Protein AF-A0A0R2PMA1-F1 (afdb_monomer)

Secondary structure (DSSP, 8-state):
----------------S-PPEEEEEE---SS---HHHHHHHHHHHHHHTT--SS-EEEEEE--HHHHHHHHHHHH---S--S-----SS-S----PPPTTS----

Solvent-accessible surface area (backbone atoms only — not comparable to full-atom values): 7067 Å² total; per-residue (Å²): 139,82,88,81,78,84,76,81,78,77,74,83,78,70,46,66,97,40,70,66,47,75,49,74,48,74,77,44,83,90,65,94,75,67,56,67,61,52,49,50,51,53,50,52,49,39,52,74,71,56,60,43,5,73,43,78,46,78,50,71,45,65,44,63,66,60,36,17,51,51,30,31,74,76,72,70,38,88,48,60,66,97,77,87,86,82,78,86,83,60,93,68,73,73,76,70,83,66,99,71,90,80,74,91,129

pLDDT: mean 78.6, std 21.91, range [38.75, 97.75]

Foldseek 3Di:
DDDDDDDDDDDDQDADADQEAEAEEEPDDPDDDDRVVVRVVVSVVCVVVVRHHHHYYYDYHDDFVVQLVVCCVPVVHNGHDPDDDDDDPPPDPPPPPDPDPDDDD

Sequence (105 aa):
MADSHPGNSKQRRVGGDGDPEIFMANEQSDVEIDLARWQQLALDVLNAEGVRGAAEMTVMFVDASTMTEMNTQYMGNAYATDVLSFPLDAVEAVRSPGPGALSCS

Nearest PDB structures (foldseek):
  7y7o-assembly1_A  TM=8.525E-01  e=3.080E-03  Staphylococcus aureus subsp. aureus Mu50
  7jlr-assembly1_A-2  TM=3.642E-01  e=9.383E+00  Bacillus subtilis

Mean predicted aligned error: 12.77 Å

Radius of gyration: 19.2 Å; Cα contacts (8 Å, |Δi|>4): 101; chains: 1; bounding box: 36×58×52 Å

Structure (mmCIF, N/CA/C/O backbone):
data_AF-A0A0R2PMA1-F1
#
_entry.id   AF-A0A0R2PMA1-F1
#
loop_
_atom_site.group_PDB
_atom_site.id
_atom_site.type_symbol
_atom_site.label_atom_id
_atom_site.label_alt_id
_atom_site.label_comp_id
_atom_site.label_asym_id
_atom_site.label_entity_id
_atom_site.label_seq_id
_atom_site.pdbx_PDB_ins_code
_atom_site.Cartn_x
_atom_site.Cartn_y
_atom_site.Cartn_z
_atom_site.occupancy
_atom_site.B_iso_or_equiv
_atom_site.auth_seq_id
_atom_site.auth_comp_id
_atom_site.auth_asym_id
_atom_site.auth_atom_id
_atom_site.pdbx_PDB_model_num
ATOM 1 N N . MET A 1 1 ? -16.340 18.449 -40.518 1.00 38.75 1 MET A N 1
ATOM 2 C CA . MET A 1 1 ? -16.261 18.994 -39.148 1.00 38.75 1 MET A CA 1
ATOM 3 C C . MET A 1 1 ? -15.453 17.981 -38.364 1.00 38.75 1 MET A C 1
ATOM 5 O O . MET A 1 1 ? -15.899 16.849 -38.259 1.00 38.75 1 MET A O 1
ATOM 9 N N . ALA A 1 2 ? -14.208 18.311 -38.029 1.00 39.59 2 ALA A N 1
ATOM 10 C CA . ALA A 1 2 ? -13.267 17.403 -37.382 1.00 39.59 2 ALA A CA 1
ATOM 11 C C . ALA A 1 2 ? -13.032 17.913 -35.959 1.00 39.59 2 ALA A C 1
ATOM 13 O O . ALA A 1 2 ? -12.517 19.016 -35.789 1.00 39.59 2 ALA A O 1
ATOM 14 N N . ASP A 1 3 ? -13.455 17.130 -34.971 1.00 39.44 3 ASP A N 1
ATOM 15 C CA . ASP A 1 3 ? -13.122 17.344 -33.567 1.00 39.44 3 ASP A CA 1
ATOM 16 C C . ASP A 1 3 ? -11.703 16.831 -33.315 1.00 39.44 3 ASP A C 1
ATOM 18 O O . ASP A 1 3 ? -11.446 15.627 -33.284 1.00 39.44 3 ASP A O 1
ATOM 22 N N . SER A 1 4 ? -10.767 17.762 -33.159 1.00 39.25 4 SER A N 1
ATOM 23 C CA . SER A 1 4 ? -9.408 17.482 -32.709 1.00 39.25 4 SER A CA 1
ATOM 24 C C . SER A 1 4 ? -9.388 17.496 -31.181 1.00 39.25 4 SER A C 1
ATOM 26 O O . SER A 1 4 ? -9.363 18.565 -30.579 1.00 39.25 4 SER A O 1
ATOM 28 N N . HIS A 1 5 ? -9.379 16.322 -30.546 1.00 46.47 5 HIS A N 1
ATOM 29 C CA . HIS A 1 5 ? -9.033 16.200 -29.126 1.00 46.47 5 HIS A CA 1
ATOM 30 C C . HIS A 1 5 ? -7.500 16.193 -28.985 1.00 46.47 5 HIS A C 1
ATOM 32 O O . HIS A 1 5 ? -6.860 15.261 -29.483 1.00 46.47 5 HIS A O 1
ATOM 38 N N . PRO A 1 6 ? -6.873 17.198 -28.344 1.00 48.50 6 PRO A N 1
ATOM 39 C CA . PRO A 1 6 ? -5.432 17.195 -28.150 1.00 48.50 6 PRO A CA 1
ATOM 40 C C . PRO A 1 6 ? -5.057 16.157 -27.087 1.00 48.50 6 PRO A C 1
ATOM 42 O O . PRO A 1 6 ? -5.571 16.153 -25.969 1.00 48.50 6 PRO A O 1
ATOM 45 N N . GLY A 1 7 ? -4.177 15.240 -27.491 1.00 40.56 7 GLY A N 1
ATOM 46 C CA . GLY A 1 7 ? -3.723 14.101 -26.707 1.00 40.56 7 GLY A CA 1
ATOM 47 C C . GLY A 1 7 ? -2.998 14.500 -25.424 1.00 40.56 7 GLY A C 1
ATOM 48 O O . GLY A 1 7 ? -2.113 15.353 -25.420 1.00 40.56 7 GLY A O 1
ATOM 49 N N . ASN A 1 8 ? -3.386 13.808 -24.356 1.00 47.72 8 ASN A N 1
ATOM 50 C CA . ASN A 1 8 ? -2.799 13.810 -23.025 1.00 47.72 8 ASN A CA 1
ATOM 51 C C . ASN A 1 8 ? -1.262 13.707 -23.088 1.00 47.72 8 ASN A C 1
ATOM 53 O O . ASN A 1 8 ? -0.703 12.722 -23.583 1.00 47.72 8 ASN A O 1
ATOM 57 N N . SER A 1 9 ? -0.587 14.749 -22.606 1.00 45.00 9 SER A N 1
ATOM 58 C CA . SER A 1 9 ? 0.863 14.838 -22.494 1.00 45.00 9 SER A CA 1
ATOM 59 C C . SER A 1 9 ? 1.375 13.730 -21.578 1.00 45.00 9 SER A C 1
ATOM 61 O O . SER A 1 9 ? 1.244 13.813 -20.358 1.00 45.00 9 SER A O 1
ATOM 63 N N . LYS A 1 10 ? 1.962 12.689 -22.178 1.00 43.88 10 LYS A N 1
ATOM 64 C CA . LYS A 1 10 ? 2.675 11.612 -21.485 1.00 43.88 10 LYS A CA 1
ATOM 65 C C . LYS A 1 10 ? 3.732 12.229 -20.570 1.00 43.88 10 LYS A C 1
ATOM 67 O O . LYS A 1 10 ? 4.791 12.645 -21.038 1.00 43.88 10 LYS A O 1
ATOM 72 N N . GLN A 1 11 ? 3.419 12.317 -19.280 1.00 54.66 11 GLN A N 1
ATOM 73 C CA . GLN A 1 11 ? 4.373 12.706 -18.251 1.00 54.66 11 GLN A CA 1
ATOM 74 C C . GLN A 1 11 ? 5.600 11.799 -18.367 1.00 54.66 11 GLN A C 1
ATOM 76 O O . GLN A 1 11 ? 5.494 10.583 -18.536 1.00 54.66 11 GLN A O 1
ATOM 81 N N . ARG A 1 12 ? 6.766 12.434 -18.397 1.00 47.69 12 ARG A N 1
ATOM 82 C CA . ARG A 1 12 ? 8.057 11.854 -18.753 1.00 47.69 12 ARG A CA 1
ATOM 83 C C . ARG A 1 12 ? 8.459 10.785 -17.727 1.00 47.69 12 ARG A C 1
ATOM 85 O O . ARG A 1 12 ? 9.049 11.109 -16.706 1.00 47.69 12 ARG A O 1
ATOM 92 N N . ARG A 1 13 ? 8.119 9.524 -18.017 1.00 54.09 13 ARG A N 1
ATOM 93 C CA . ARG A 1 13 ? 8.491 8.317 -17.258 1.00 54.09 13 ARG A CA 1
ATOM 94 C C . ARG A 1 13 ? 9.998 8.054 -17.397 1.00 54.09 13 ARG A C 1
ATOM 96 O O . ARG A 1 13 ? 10.384 7.310 -18.291 1.00 54.09 13 A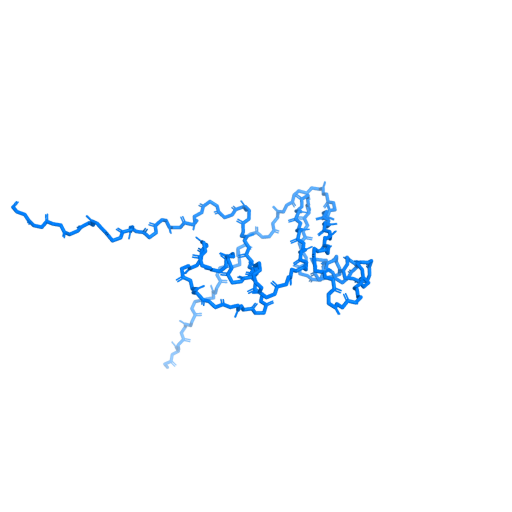RG A O 1
ATOM 103 N N . VAL A 1 14 ? 10.860 8.698 -16.607 1.00 51.91 14 VAL A N 1
ATOM 104 C CA . VAL A 1 14 ? 12.301 8.368 -16.592 1.00 51.91 14 VAL A CA 1
ATOM 105 C C . VAL A 1 14 ? 12.888 8.593 -15.195 1.00 51.91 14 VAL A C 1
ATOM 107 O O . VAL A 1 14 ? 13.295 9.706 -14.871 1.00 51.91 14 VAL A O 1
ATOM 110 N N . GLY A 1 15 ? 12.945 7.543 -14.375 1.00 53.88 15 GLY A N 1
ATOM 111 C CA . GLY A 1 15 ? 14.017 7.395 -13.390 1.00 53.88 15 GLY A CA 1
ATOM 112 C C . GLY A 1 15 ? 15.251 6.800 -14.090 1.00 53.88 15 GLY A C 1
ATOM 113 O O . GLY A 1 15 ? 15.121 6.227 -15.169 1.00 53.88 15 GLY A O 1
ATOM 114 N N . GLY A 1 16 ? 16.445 6.998 -13.521 1.00 60.38 16 GLY A N 1
ATOM 115 C CA . GLY A 1 16 ? 17.746 6.635 -14.117 1.00 60.38 16 GLY A CA 1
ATOM 116 C C . GLY A 1 16 ? 18.024 5.129 -14.295 1.00 60.38 16 GLY A C 1
ATOM 117 O O . GLY A 1 16 ? 17.119 4.335 -14.518 1.00 60.38 16 GLY A O 1
AT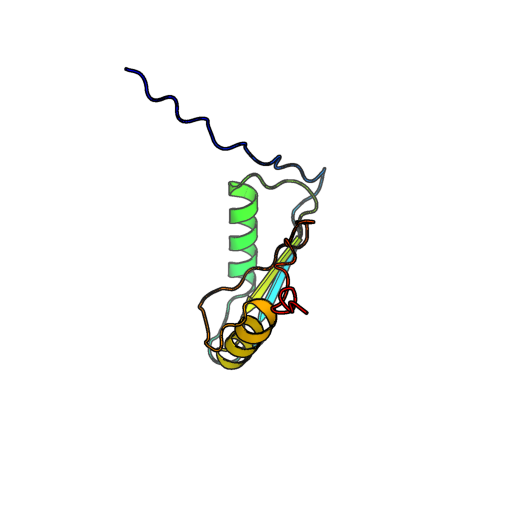OM 118 N N . ASP A 1 17 ? 19.292 4.722 -14.204 1.00 60.09 17 ASP A N 1
ATOM 119 C CA . ASP A 1 17 ? 19.698 3.310 -14.279 1.00 60.09 17 ASP A CA 1
ATOM 120 C C . ASP A 1 17 ? 19.586 2.664 -12.885 1.00 60.09 17 ASP A C 1
ATOM 122 O O . ASP A 1 17 ? 20.523 2.709 -12.091 1.00 60.09 17 ASP A O 1
ATOM 126 N N . GLY A 1 18 ? 18.419 2.119 -12.550 1.00 71.50 18 GLY A N 1
ATOM 127 C CA . GLY A 1 18 ? 18.180 1.428 -11.281 1.00 71.50 18 GLY A CA 1
ATOM 128 C C . GLY A 1 18 ? 16.905 0.591 -11.323 1.00 71.50 18 GLY A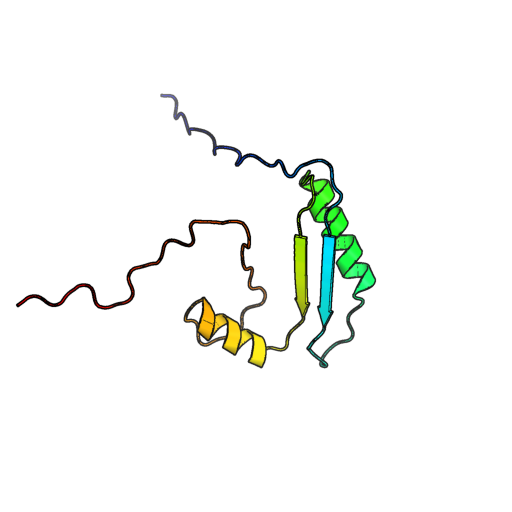 C 1
ATOM 129 O O . GLY A 1 18 ? 16.005 0.886 -12.115 1.00 71.50 18 GLY A O 1
ATOM 130 N N . ASP A 1 19 ? 16.854 -0.445 -10.489 1.00 81.62 19 ASP A N 1
ATOM 131 C CA . ASP A 1 19 ? 15.646 -1.240 -10.271 1.00 81.62 19 ASP A CA 1
ATOM 132 C C . ASP A 1 19 ? 14.746 -0.542 -9.237 1.00 81.62 19 ASP A C 1
ATOM 134 O O . ASP A 1 19 ? 15.260 0.118 -8.329 1.00 81.62 19 ASP A O 1
ATOM 138 N N . PRO A 1 20 ? 13.414 -0.657 -9.356 1.00 88.44 20 PRO A N 1
ATOM 139 C CA . PRO A 1 20 ? 12.505 -0.104 -8.367 1.00 88.44 20 PRO A CA 1
ATOM 140 C C . PRO A 1 20 ? 12.609 -0.852 -7.031 1.00 88.44 20 PRO A C 1
ATOM 142 O O . PRO A 1 20 ? 12.654 -2.084 -6.991 1.00 88.44 20 PRO A O 1
ATOM 145 N N . GLU A 1 21 ? 12.578 -0.107 -5.930 1.00 91.06 21 GLU A N 1
ATOM 146 C CA . GLU A 1 21 ? 12.565 -0.646 -4.572 1.00 91.06 21 GLU A CA 1
ATOM 147 C C . GLU A 1 21 ? 11.144 -0.650 -4.006 1.00 91.06 21 GLU A C 1
ATOM 149 O O . GLU A 1 21 ? 10.398 0.328 -4.115 1.00 91.06 21 GLU A O 1
ATOM 154 N N . ILE A 1 22 ? 10.749 -1.777 -3.406 1.00 93.88 22 ILE A N 1
ATOM 155 C CA . ILE A 1 22 ? 9.387 -1.980 -2.906 1.00 93.88 22 ILE A CA 1
ATOM 156 C C . ILE A 1 22 ? 9.418 -2.396 -1.446 1.00 93.88 22 ILE A C 1
ATOM 158 O O . ILE A 1 22 ? 9.926 -3.468 -1.103 1.00 93.88 22 ILE A O 1
ATOM 162 N N . PHE A 1 23 ? 8.774 -1.588 -0.611 1.00 95.88 23 PHE A N 1
ATOM 163 C CA . PHE A 1 23 ? 8.598 -1.841 0.811 1.00 95.88 23 PHE A CA 1
ATOM 164 C C . PHE A 1 23 ? 7.163 -2.269 1.099 1.00 95.88 23 PHE A C 1
ATOM 166 O O . PHE A 1 23 ? 6.200 -1.679 0.609 1.00 95.88 23 PHE A O 1
ATOM 173 N N . MET A 1 24 ? 7.031 -3.314 1.907 1.00 97.00 24 MET A N 1
ATOM 174 C CA 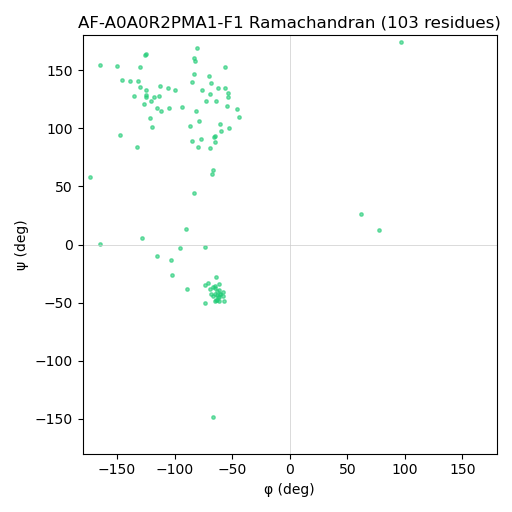. MET A 1 24 ? 5.754 -3.894 2.301 1.00 97.00 24 MET A CA 1
ATOM 175 C C . MET A 1 24 ? 5.677 -3.916 3.823 1.00 97.00 24 MET A C 1
ATOM 177 O O . MET A 1 24 ? 6.589 -4.425 4.476 1.00 97.00 24 MET A O 1
ATOM 181 N N . ALA A 1 25 ? 4.592 -3.392 4.382 1.00 97.06 25 ALA A N 1
ATOM 182 C CA . ALA A 1 25 ? 4.327 -3.415 5.815 1.00 97.06 25 ALA A CA 1
ATOM 183 C C . ALA A 1 25 ? 2.896 -3.886 6.083 1.00 97.06 25 ALA A C 1
ATOM 185 O O . ALA A 1 25 ? 1.966 -3.527 5.362 1.00 97.06 25 ALA A O 1
ATOM 186 N N . ASN A 1 26 ? 2.720 -4.692 7.126 1.00 97.75 26 ASN A N 1
ATOM 187 C CA . ASN A 1 26 ? 1.408 -5.090 7.618 1.00 97.75 26 ASN A CA 1
ATOM 188 C C . ASN A 1 26 ? 1.277 -4.649 9.075 1.00 97.75 26 ASN A C 1
ATOM 190 O O . ASN A 1 26 ? 1.939 -5.219 9.939 1.00 97.75 26 ASN A O 1
ATOM 194 N N . GLU A 1 27 ? 0.451 -3.639 9.325 1.00 96.69 27 GLU A N 1
ATOM 195 C CA . GLU A 1 27 ? 0.182 -3.104 10.664 1.00 96.69 27 GLU A CA 1
ATOM 196 C C . GLU A 1 27 ? -1.172 -3.572 11.216 1.00 96.69 27 GLU A C 1
ATOM 198 O O . GLU A 1 27 ? -1.414 -3.476 12.416 1.00 96.69 27 GLU A O 1
ATOM 203 N N . GLN A 1 28 ? -2.033 -4.140 10.366 1.00 95.56 28 GLN A N 1
ATOM 204 C CA . GLN A 1 28 ? -3.274 -4.779 10.803 1.00 95.56 28 GLN A CA 1
ATOM 205 C C . GLN A 1 28 ? -3.058 -6.225 11.276 1.00 95.56 28 GLN A C 1
ATOM 207 O O . GLN A 1 28 ? -2.075 -6.885 10.923 1.00 95.56 28 GLN A O 1
ATOM 212 N N . SER A 1 29 ? -4.023 -6.732 12.049 1.00 94.06 29 SER A N 1
ATOM 213 C CA . SER A 1 29 ? -4.021 -8.104 12.588 1.00 94.06 29 SER A CA 1
ATOM 214 C C . SER A 1 29 ? -5.303 -8.908 12.318 1.00 94.06 29 SER A C 1
ATOM 216 O O . SER A 1 29 ? -5.431 -10.037 12.789 1.00 94.06 29 SER A O 1
ATOM 218 N N . ASP A 1 30 ? -6.233 -8.357 11.541 1.00 93.56 30 ASP A N 1
ATOM 219 C CA . ASP A 1 30 ? -7.529 -8.955 11.214 1.00 93.56 30 ASP A CA 1
ATOM 220 C C . ASP A 1 30 ? -7.415 -10.114 10.213 1.00 93.56 30 ASP A C 1
ATOM 222 O O . ASP A 1 30 ? -8.187 -11.074 10.273 1.00 93.56 30 ASP A O 1
ATOM 226 N N . VAL A 1 31 ? -6.474 -10.026 9.266 1.00 95.75 31 VAL A N 1
ATOM 227 C CA . VAL A 1 31 ? -6.316 -11.000 8.175 1.00 95.75 31 VAL A CA 1
ATOM 228 C C . VAL A 1 31 ? -4.840 -11.307 7.934 1.00 95.75 31 VAL A C 1
ATOM 230 O O . VAL A 1 31 ? -3.993 -10.414 7.939 1.00 95.75 31 VAL A O 1
ATOM 233 N N . GLU A 1 32 ? -4.516 -12.573 7.669 1.00 96.75 32 GLU A N 1
ATOM 234 C CA . GLU A 1 32 ? -3.168 -12.956 7.242 1.00 96.75 32 GLU A CA 1
ATOM 235 C C . GLU A 1 32 ? -2.863 -12.435 5.832 1.00 96.75 32 GLU A C 1
ATOM 237 O O . GLU A 1 32 ? -3.626 -12.649 4.885 1.00 96.75 32 GLU A O 1
ATOM 242 N N . ILE A 1 33 ? -1.714 -11.772 5.682 1.00 97.06 33 ILE A N 1
ATOM 243 C CA . ILE A 1 33 ? -1.269 -11.205 4.410 1.00 97.06 33 ILE A CA 1
ATOM 244 C C . ILE A 1 33 ? 0.073 -11.808 4.003 1.00 97.06 33 ILE A C 1
ATOM 246 O O . ILE A 1 33 ? 1.074 -11.689 4.707 1.00 97.06 33 ILE A O 1
ATOM 250 N N . ASP A 1 34 ? 0.103 -12.390 2.805 1.00 97.44 34 ASP A N 1
ATOM 251 C CA . ASP A 1 34 ? 1.335 -12.799 2.132 1.00 97.44 34 ASP A CA 1
ATOM 252 C C . ASP A 1 34 ? 2.042 -11.575 1.531 1.00 97.44 34 ASP A C 1
ATOM 254 O O . ASP A 1 34 ? 1.775 -11.165 0.396 1.00 97.44 34 ASP A O 1
ATOM 258 N N . LEU A 1 35 ? 2.934 -10.973 2.321 1.00 97.00 35 LEU A N 1
ATOM 259 C CA . LEU A 1 35 ? 3.694 -9.790 1.919 1.00 97.00 35 LEU A CA 1
ATOM 260 C C . LEU A 1 35 ? 4.591 -10.045 0.701 1.00 97.00 35 LEU A C 1
ATOM 262 O O . LEU A 1 35 ? 4.749 -9.148 -0.124 1.00 97.00 35 LEU A O 1
ATOM 266 N N . ALA A 1 36 ? 5.145 -11.251 0.551 1.00 96.81 36 ALA A N 1
ATOM 267 C CA . ALA A 1 36 ? 6.039 -11.574 -0.560 1.00 96.81 36 ALA A CA 1
ATOM 268 C C . ALA A 1 36 ? 5.279 -11.598 -1.891 1.00 96.81 36 ALA A C 1
ATOM 270 O O . ALA A 1 36 ? 5.735 -11.024 -2.882 1.00 96.81 36 ALA A O 1
ATOM 271 N N . ARG A 1 37 ? 4.076 -12.186 -1.903 1.00 97.56 37 ARG A N 1
ATOM 272 C CA . ARG A 1 37 ? 3.195 -12.175 -3.078 1.00 97.56 37 ARG A CA 1
ATOM 273 C C . ARG A 1 37 ? 2.810 -10.754 -3.488 1.00 97.56 37 ARG A C 1
ATOM 275 O O . ARG A 1 37 ? 2.805 -10.440 -4.676 1.00 97.56 37 ARG A O 1
ATOM 282 N N . TRP A 1 38 ? 2.486 -9.892 -2.523 1.00 97.69 38 TRP A N 1
ATOM 283 C CA . TRP A 1 38 ? 2.156 -8.494 -2.809 1.00 97.69 38 TRP A CA 1
ATOM 284 C C . TRP A 1 38 ? 3.371 -7.695 -3.282 1.00 97.69 38 TRP A C 1
ATOM 286 O O . TRP A 1 38 ? 3.233 -6.913 -4.219 1.00 97.69 38 TRP A O 1
ATOM 296 N N . GLN A 1 39 ? 4.558 -7.936 -2.716 1.00 96.94 39 GLN A N 1
ATOM 297 C CA . GLN A 1 39 ? 5.815 -7.347 -3.188 1.00 96.94 39 GLN A CA 1
ATOM 298 C C . GLN A 1 39 ? 6.075 -7.674 -4.659 1.00 96.94 39 GLN A C 1
ATOM 300 O O . GLN A 1 39 ? 6.330 -6.770 -5.452 1.00 96.94 39 GLN A O 1
ATOM 305 N N . GLN A 1 40 ? 5.948 -8.950 -5.031 1.00 96.69 40 GLN A N 1
ATOM 306 C CA . GLN A 1 40 ? 6.114 -9.397 -6.414 1.00 96.69 40 GLN A CA 1
ATOM 307 C C . GLN A 1 40 ? 5.084 -8.761 -7.347 1.00 96.69 40 GLN A C 1
ATOM 309 O O . GLN A 1 40 ? 5.456 -8.240 -8.394 1.00 96.69 40 GLN A O 1
ATOM 314 N N . LEU A 1 41 ? 3.809 -8.719 -6.947 1.00 97.12 41 LEU A N 1
ATOM 315 C CA . LEU A 1 41 ? 2.770 -8.072 -7.748 1.00 97.12 41 LEU A CA 1
ATOM 316 C C . LEU A 1 41 ? 3.091 -6.596 -8.006 1.00 97.12 41 LEU A C 1
ATOM 318 O O . LEU A 1 41 ? 2.932 -6.111 -9.123 1.00 97.12 41 LEU A O 1
ATOM 322 N N . ALA A 1 42 ? 3.534 -5.876 -6.980 1.00 95.62 42 ALA A N 1
ATOM 323 C CA . ALA A 1 42 ? 3.837 -4.461 -7.106 1.00 95.62 42 ALA A CA 1
ATOM 324 C C . ALA A 1 42 ? 5.042 -4.226 -8.041 1.00 95.62 42 ALA A C 1
ATOM 326 O O . ALA A 1 42 ? 5.020 -3.299 -8.851 1.00 95.62 42 ALA A O 1
ATOM 327 N N . LEU A 1 43 ? 6.040 -5.117 -7.998 1.00 93.88 43 LEU A N 1
ATOM 328 C CA . LEU A 1 43 ? 7.183 -5.117 -8.915 1.00 93.88 43 LEU A CA 1
ATOM 329 C C . LEU A 1 43 ? 6.747 -5.360 -10.358 1.00 93.88 43 LEU A C 1
ATOM 331 O O . LEU A 1 43 ? 7.128 -4.610 -11.256 1.00 93.88 43 LEU A O 1
ATOM 335 N N . ASP A 1 44 ? 5.909 -6.370 -10.575 1.00 94.50 44 ASP A N 1
ATOM 336 C CA . ASP A 1 44 ? 5.392 -6.713 -11.897 1.00 94.50 44 ASP A CA 1
ATOM 337 C C . ASP A 1 44 ? 4.569 -5.568 -12.494 1.00 94.50 44 ASP A C 1
ATOM 339 O O . ASP A 1 44 ? 4.704 -5.269 -13.680 1.00 94.50 44 ASP A O 1
ATOM 343 N N . VAL A 1 45 ? 3.765 -4.879 -11.677 1.00 94.75 45 VAL A N 1
ATOM 344 C CA . VAL A 1 45 ? 2.995 -3.701 -12.104 1.00 94.75 45 VAL A CA 1
ATOM 345 C C . VAL A 1 45 ? 3.917 -2.551 -12.510 1.00 94.75 45 VAL A C 1
ATOM 347 O O . VAL A 1 45 ? 3.732 -1.988 -13.590 1.00 94.75 45 VAL A O 1
ATOM 350 N N . LEU A 1 46 ? 4.930 -2.214 -11.703 1.00 91.94 46 LEU A N 1
ATOM 351 C CA . LEU A 1 46 ? 5.888 -1.155 -12.051 1.00 91.94 46 LEU A CA 1
ATOM 352 C C . LEU A 1 46 ? 6.647 -1.481 -13.345 1.00 91.94 46 LEU A C 1
ATOM 354 O O . LEU A 1 46 ? 6.774 -0.626 -14.228 1.00 91.94 46 LEU A O 1
ATOM 358 N N . ASN A 1 47 ? 7.075 -2.735 -13.497 1.00 90.38 47 ASN A N 1
ATOM 359 C CA . ASN A 1 47 ? 7.738 -3.223 -14.702 1.00 90.38 47 ASN A CA 1
ATOM 360 C C . ASN A 1 47 ? 6.821 -3.170 -15.933 1.00 90.38 47 ASN A C 1
ATOM 362 O O . ASN A 1 47 ? 7.249 -2.723 -17.001 1.00 90.38 47 ASN A O 1
ATOM 366 N N . ALA A 1 48 ? 5.556 -3.582 -15.798 1.00 92.12 48 ALA A N 1
ATOM 367 C CA . ALA A 1 48 ? 4.563 -3.542 -16.873 1.00 92.12 48 ALA A CA 1
ATOM 368 C C . ALA A 1 48 ? 4.225 -2.104 -17.300 1.00 92.12 48 ALA A C 1
ATOM 370 O O . ALA A 1 48 ? 4.071 -1.829 -18.491 1.00 92.12 48 ALA A O 1
ATOM 371 N N . GLU A 1 49 ? 4.201 -1.164 -16.353 1.00 90.50 49 GLU A N 1
ATOM 372 C CA . GLU A 1 49 ? 4.085 0.270 -16.628 1.00 90.50 49 GLU A CA 1
ATOM 373 C C . GLU A 1 49 ? 5.385 0.878 -17.190 1.00 90.50 49 GLU A C 1
ATOM 375 O O . GLU A 1 49 ? 5.440 2.061 -17.537 1.00 90.50 49 GLU A O 1
ATOM 380 N N . GLY A 1 50 ? 6.456 0.097 -17.328 1.00 87.31 50 GLY A N 1
ATOM 381 C CA . GLY A 1 50 ? 7.733 0.582 -17.839 1.00 87.31 50 GLY A CA 1
ATOM 382 C C . GLY A 1 50 ? 8.344 1.673 -16.961 1.00 87.31 50 GLY A C 1
ATOM 383 O O . GLY A 1 50 ? 9.094 2.508 -17.479 1.00 87.31 50 GLY A O 1
ATOM 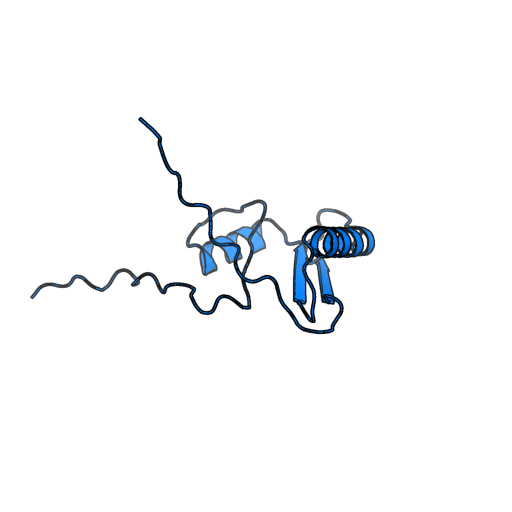384 N N . VAL A 1 51 ? 8.004 1.683 -15.668 1.00 85.44 51 VAL A N 1
ATOM 385 C CA . VAL A 1 51 ? 8.698 2.484 -14.663 1.00 85.44 51 VAL A CA 1
ATOM 386 C C . VAL A 1 51 ? 10.123 1.950 -14.592 1.00 85.44 51 VAL A C 1
ATOM 388 O O . VAL A 1 51 ? 10.347 0.754 -14.436 1.00 85.44 51 VAL A O 1
ATOM 391 N N . ARG A 1 52 ? 11.086 2.840 -14.808 1.00 73.25 52 ARG A N 1
ATOM 392 C CA . ARG A 1 52 ? 12.518 2.539 -14.785 1.00 73.25 52 ARG A CA 1
ATOM 393 C C . ARG A 1 52 ? 13.215 3.545 -13.887 1.00 73.25 52 ARG A C 1
ATOM 395 O O . ARG A 1 52 ? 12.728 4.672 -13.762 1.00 73.25 52 ARG A O 1
ATOM 402 N N . GLY A 1 53 ? 14.339 3.131 -13.313 1.00 73.88 53 GLY A N 1
ATOM 403 C CA . GLY A 1 53 ? 15.125 3.895 -12.355 1.00 73.88 53 GLY A CA 1
ATOM 404 C C . GLY A 1 53 ? 14.834 3.545 -10.914 1.00 73.88 53 GLY A C 1
ATOM 405 O O . GLY A 1 53 ? 13.916 2.781 -10.635 1.00 73.88 53 GLY A O 1
ATOM 406 N N . ALA A 1 54 ? 15.632 4.138 -10.022 1.00 77.06 54 ALA A N 1
ATOM 407 C CA . ALA A 1 54 ? 15.517 4.035 -8.568 1.00 77.06 54 ALA A CA 1
ATOM 408 C C . ALA A 1 54 ? 14.222 4.703 -8.062 1.00 77.06 54 ALA A C 1
ATOM 410 O O . ALA A 1 54 ? 14.248 5.747 -7.418 1.00 77.06 54 ALA A O 1
ATOM 411 N N . ALA A 1 55 ? 13.082 4.150 -8.467 1.00 85.69 55 ALA A N 1
ATOM 412 C CA . ALA A 1 55 ? 11.765 4.507 -7.985 1.00 85.69 55 ALA A CA 1
ATOM 413 C C . ALA A 1 55 ? 11.487 3.716 -6.709 1.00 85.69 55 ALA A C 1
ATOM 415 O O . ALA A 1 55 ? 11.780 2.524 -6.641 1.00 85.69 55 ALA A O 1
ATOM 416 N N . GLU A 1 56 ? 10.874 4.365 -5.731 1.00 89.81 56 GLU A N 1
ATOM 417 C CA . GLU A 1 56 ? 10.505 3.739 -4.467 1.00 89.81 56 GLU A CA 1
ATOM 418 C C . GLU A 1 56 ? 8.982 3.662 -4.354 1.00 89.81 56 GLU A C 1
ATOM 420 O O . GLU A 1 56 ? 8.266 4.618 -4.667 1.00 89.81 56 GLU A O 1
ATOM 425 N N . MET A 1 57 ? 8.472 2.519 -3.895 1.00 92.62 57 MET A N 1
ATOM 426 C CA . MET A 1 57 ? 7.057 2.341 -3.585 1.00 92.62 57 MET A CA 1
ATOM 427 C C . MET A 1 57 ? 6.884 1.624 -2.250 1.00 92.62 57 MET A C 1
ATOM 429 O O . MET A 1 57 ? 7.394 0.525 -2.046 1.00 92.62 57 MET A O 1
ATOM 433 N N . THR A 1 58 ? 6.081 2.215 -1.371 1.00 95.56 58 THR A N 1
ATOM 434 C CA . THR A 1 58 ? 5.712 1.615 -0.087 1.00 95.56 58 THR A CA 1
ATOM 435 C C . THR A 1 58 ? 4.229 1.287 -0.083 1.00 95.56 58 THR A C 1
ATOM 437 O O . THR A 1 58 ? 3.398 2.152 -0.356 1.00 95.56 58 THR A O 1
ATOM 440 N N . VAL A 1 59 ? 3.895 0.043 0.255 1.00 96.44 59 VAL A N 1
ATOM 441 C CA . VAL A 1 59 ? 2.517 -0.407 0.467 1.00 96.44 59 VAL A CA 1
ATOM 442 C C . VAL A 1 59 ? 2.374 -0.860 1.913 1.00 96.44 59 VAL A C 1
ATOM 444 O O . VAL A 1 59 ? 3.142 -1.691 2.401 1.00 96.44 59 VAL A O 1
ATOM 447 N N . MET A 1 60 ? 1.377 -0.304 2.593 1.00 97.06 60 MET A N 1
ATOM 448 C CA . MET A 1 60 ? 1.092 -0.587 3.992 1.00 97.06 60 MET A CA 1
ATOM 449 C C . MET A 1 60 ? -0.350 -1.054 4.137 1.00 97.06 60 MET A C 1
ATOM 451 O O . MET A 1 60 ? -1.275 -0.386 3.676 1.00 97.06 60 MET A O 1
ATOM 455 N N . PHE A 1 61 ? -0.531 -2.205 4.772 1.00 97.69 61 PHE A N 1
ATOM 456 C CA . PHE A 1 61 ? -1.841 -2.730 5.128 1.00 97.69 61 PHE A CA 1
ATOM 457 C C . PHE A 1 61 ? -2.180 -2.285 6.549 1.00 97.69 61 PHE A C 1
ATOM 459 O O . PHE A 1 61 ? -1.466 -2.630 7.491 1.00 97.69 61 PHE A O 1
ATOM 466 N N . VAL A 1 62 ? -3.260 -1.522 6.689 1.00 97.56 62 VAL A N 1
ATOM 467 C CA . VAL A 1 62 ? -3.716 -0.930 7.954 1.00 97.56 62 VAL A CA 1
ATOM 468 C C . VAL A 1 62 ? -5.163 -1.315 8.236 1.00 97.56 62 VAL A C 1
ATOM 470 O O . VAL A 1 62 ? -5.882 -1.753 7.335 1.00 97.56 62 VAL A O 1
ATOM 473 N N . ASP A 1 63 ? -5.597 -1.152 9.482 1.00 97.12 63 ASP A N 1
ATOM 474 C CA . ASP A 1 63 ? -6.992 -1.357 9.855 1.00 97.12 63 ASP A CA 1
ATOM 475 C C . ASP A 1 63 ? -7.870 -0.137 9.517 1.00 97.12 63 ASP A C 1
ATOM 477 O O . ASP A 1 63 ? -7.397 0.953 9.177 1.00 97.12 63 ASP A O 1
ATOM 481 N N . ALA A 1 64 ? -9.189 -0.316 9.613 1.00 96.19 64 ALA A N 1
ATOM 482 C CA . ALA A 1 64 ? -10.162 0.718 9.266 1.00 96.19 64 ALA A CA 1
ATOM 483 C C . ALA A 1 64 ? -10.080 1.970 10.162 1.00 96.19 64 ALA A C 1
ATOM 485 O O . ALA A 1 64 ? -10.444 3.066 9.718 1.00 96.19 64 ALA A O 1
ATOM 486 N N . SER A 1 65 ? -9.623 1.831 11.409 1.00 96.31 65 SER A N 1
ATOM 487 C CA . SER A 1 65 ? -9.482 2.956 12.333 1.00 96.31 65 SER A CA 1
ATOM 488 C C . SER A 1 65 ? -8.292 3.829 11.940 1.00 96.31 65 SER A C 1
ATOM 490 O O . SER A 1 65 ? -8.487 5.018 11.679 1.00 96.31 65 SER A O 1
ATOM 492 N N . THR A 1 66 ? -7.119 3.228 11.718 1.00 96.75 66 THR A N 1
ATOM 493 C CA . THR A 1 66 ? -5.940 3.912 11.168 1.00 96.75 66 THR A CA 1
ATOM 494 C C . THR A 1 66 ? -6.247 4.533 9.808 1.00 96.75 66 THR A C 1
ATOM 496 O O . THR A 1 66 ? -5.889 5.681 9.546 1.00 96.75 66 THR A O 1
ATOM 499 N N . MET A 1 67 ? -6.995 3.833 8.950 1.00 97.19 67 MET A N 1
ATOM 500 C CA . MET A 1 67 ? -7.389 4.359 7.645 1.00 97.19 67 MET A CA 1
ATOM 501 C C . MET A 1 67 ? -8.282 5.601 7.745 1.00 97.19 67 MET A C 1
ATOM 503 O O . MET A 1 67 ? -8.122 6.556 6.982 1.00 97.19 67 MET A O 1
ATOM 507 N N . THR A 1 68 ? -9.211 5.612 8.703 1.00 97.44 68 THR A N 1
ATOM 508 C CA . THR A 1 68 ? -10.068 6.773 8.980 1.00 97.44 68 THR A CA 1
ATOM 509 C C . THR A 1 68 ? -9.242 7.953 9.485 1.00 97.44 68 THR A C 1
ATOM 511 O O . THR A 1 68 ? -9.455 9.083 9.039 1.00 97.44 68 THR A O 1
ATOM 514 N N . GLU A 1 69 ? -8.279 7.707 10.374 1.00 96.56 69 GLU A N 1
ATOM 515 C CA . GLU A 1 69 ? -7.367 8.734 10.884 1.00 96.56 69 GLU A CA 1
ATOM 516 C C . GLU A 1 69 ? -6.533 9.347 9.752 1.00 96.56 69 GLU A C 1
ATOM 518 O O . GLU A 1 69 ? -6.522 10.570 9.594 1.00 96.56 69 GLU A O 1
ATOM 523 N N . MET A 1 70 ? -5.928 8.518 8.893 1.00 95.62 70 MET A N 1
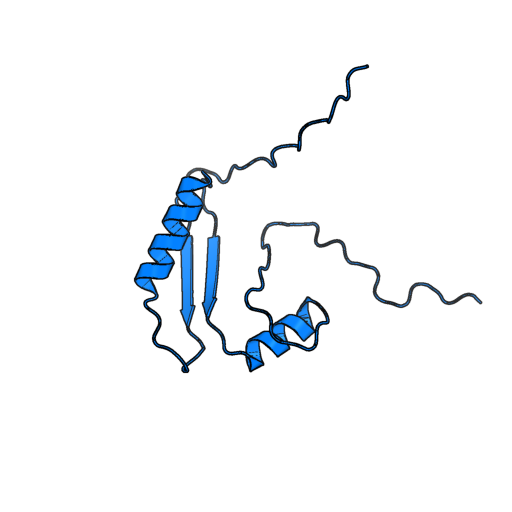ATOM 524 C CA . MET A 1 70 ? -5.156 8.980 7.734 1.00 95.62 70 MET A CA 1
ATOM 525 C C . MET A 1 70 ? -6.022 9.768 6.739 1.00 95.62 70 MET A C 1
ATOM 527 O O . MET A 1 70 ? -5.622 10.841 6.283 1.00 95.62 70 MET A O 1
ATOM 531 N N . ASN A 1 71 ? -7.226 9.287 6.416 1.00 96.56 71 ASN A N 1
ATOM 532 C CA . ASN A 1 71 ? -8.131 9.984 5.496 1.00 96.56 71 ASN A CA 1
ATOM 533 C C . ASN A 1 71 ? -8.593 11.332 6.073 1.00 96.56 71 ASN A C 1
ATOM 535 O O . ASN A 1 71 ? -8.662 12.338 5.363 1.00 96.56 71 ASN A O 1
ATOM 539 N N . THR A 1 72 ? -8.835 11.385 7.383 1.00 96.75 72 THR A N 1
ATOM 540 C CA . THR A 1 72 ? -9.185 12.628 8.078 1.00 96.75 72 THR A CA 1
ATOM 541 C C . THR A 1 72 ? -8.019 13.608 8.037 1.00 96.75 72 THR A C 1
ATOM 543 O O . THR A 1 72 ? -8.203 14.767 7.672 1.00 96.75 72 THR A O 1
ATOM 546 N N . GLN A 1 73 ? -6.814 13.144 8.371 1.00 94.62 73 GLN A N 1
ATOM 547 C CA . GLN A 1 73 ? -5.626 13.984 8.474 1.00 94.62 73 GLN A CA 1
ATOM 548 C C . GLN A 1 73 ? -5.193 14.560 7.123 1.00 94.62 73 GLN A C 1
ATOM 550 O O . GLN A 1 73 ? -4.849 15.739 7.049 1.00 94.62 73 GLN A O 1
ATOM 555 N N . TYR A 1 74 ? -5.189 13.744 6.068 1.00 92.50 74 TYR A N 1
ATOM 556 C CA . TYR A 1 74 ? -4.606 14.136 4.785 1.00 92.50 74 TYR A CA 1
ATOM 557 C C . TYR A 1 74 ? -5.633 14.545 3.724 1.00 92.50 74 TYR A C 1
ATOM 559 O O . TYR A 1 74 ? -5.298 15.346 2.854 1.00 92.50 74 TYR A O 1
ATOM 567 N N . MET A 1 75 ? -6.871 14.041 3.796 1.00 93.62 75 MET A N 1
ATOM 568 C CA . MET A 1 75 ? -7.939 14.349 2.828 1.00 93.62 75 MET A CA 1
ATOM 569 C C . MET A 1 75 ? -9.126 15.104 3.447 1.00 93.62 75 MET A C 1
ATOM 571 O O . MET A 1 75 ? -9.995 15.567 2.712 1.00 93.62 75 MET A O 1
ATOM 575 N N . GLY A 1 76 ? -9.192 15.240 4.778 1.00 93.94 76 GLY A N 1
ATOM 576 C CA . GLY A 1 76 ? -10.298 15.903 5.479 1.00 93.94 76 GLY A CA 1
ATOM 577 C C . GLY A 1 76 ? -11.574 15.062 5.609 1.00 93.94 76 GLY A C 1
ATOM 578 O O . GLY A 1 76 ? -12.621 15.597 5.971 1.00 93.94 76 GLY A O 1
ATOM 579 N N . ASN A 1 77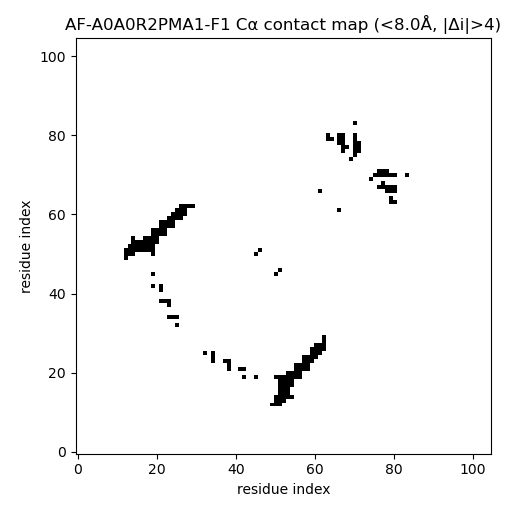 ? -11.506 13.759 5.319 1.00 94.31 77 ASN A N 1
ATOM 580 C CA . ASN A 1 77 ? -12.662 12.862 5.293 1.00 94.31 77 ASN A CA 1
ATOM 581 C C . ASN A 1 77 ? -12.699 11.950 6.524 1.00 94.31 77 ASN A C 1
ATOM 583 O O . ASN A 1 77 ? -11.833 11.096 6.693 1.00 94.31 77 ASN A O 1
ATOM 587 N N . ALA A 1 78 ? -13.748 12.075 7.340 1.00 95.81 78 ALA A N 1
ATOM 588 C CA . ALA A 1 78 ? -13.924 11.318 8.585 1.00 95.81 78 ALA A CA 1
ATOM 589 C C . ALA A 1 78 ? -14.526 9.912 8.384 1.00 95.81 78 ALA A C 1
ATOM 591 O O . ALA A 1 78 ? -15.450 9.515 9.093 1.00 95.81 78 ALA A O 1
ATOM 592 N N . TYR A 1 79 ? -14.047 9.173 7.383 1.00 95.06 79 TYR A N 1
ATOM 593 C CA . TYR A 1 79 ? -14.464 7.795 7.113 1.00 95.06 79 TYR A CA 1
ATOM 594 C C . TYR A 1 79 ? -13.330 6.987 6.466 1.00 95.06 79 TYR A C 1
ATOM 596 O O . TYR A 1 79 ? -12.468 7.552 5.791 1.00 95.06 79 TYR A O 1
ATOM 604 N N . ALA A 1 80 ? -13.332 5.666 6.650 1.00 96.00 80 ALA A N 1
ATOM 605 C CA . ALA A 1 80 ? -12.374 4.767 6.008 1.00 96.00 80 ALA A CA 1
ATOM 606 C C . ALA A 1 80 ? -12.637 4.649 4.498 1.00 96.00 80 ALA A C 1
ATOM 608 O O . ALA A 1 80 ? -13.783 4.630 4.055 1.00 96.00 80 ALA A O 1
ATOM 609 N N . THR A 1 81 ? -11.573 4.523 3.712 1.00 96.50 81 THR A N 1
ATOM 610 C CA . THR A 1 81 ? -11.635 4.184 2.283 1.00 96.50 81 THR A CA 1
ATOM 611 C C . THR A 1 81 ? -10.772 2.955 2.024 1.00 96.50 81 THR A C 1
ATOM 613 O O . THR A 1 81 ? -9.954 2.601 2.866 1.00 96.50 81 THR A O 1
ATOM 616 N N . ASP A 1 82 ? -10.937 2.301 0.879 1.00 95.75 82 ASP A N 1
ATOM 617 C CA . ASP A 1 82 ? -10.214 1.060 0.583 1.00 95.75 82 ASP A CA 1
ATOM 618 C C . ASP A 1 82 ? -8.719 1.301 0.315 1.00 95.75 82 ASP A C 1
ATOM 620 O O . ASP A 1 82 ? -7.882 0.459 0.629 1.00 95.75 82 ASP A O 1
ATOM 624 N N . VAL A 1 83 ? -8.370 2.450 -0.277 1.00 96.25 83 VAL A N 1
ATOM 625 C CA . VAL A 1 83 ? -6.992 2.807 -0.651 1.00 96.25 83 VAL A CA 1
ATOM 626 C C . VAL A 1 83 ? -6.758 4.311 -0.495 1.00 96.25 83 VAL A C 1
ATOM 628 O O . VAL A 1 83 ? -7.613 5.125 -0.848 1.00 96.25 83 VAL A O 1
ATOM 631 N N . LEU A 1 84 ? -5.565 4.676 -0.018 1.00 95.25 84 LEU A N 1
ATOM 632 C CA . LEU A 1 84 ? -5.011 6.030 -0.029 1.00 95.25 84 LEU A CA 1
ATOM 633 C C . LEU A 1 84 ? -3.601 5.973 -0.613 1.00 95.25 84 LEU A C 1
ATOM 635 O O . LEU A 1 84 ? -2.812 5.101 -0.260 1.00 95.25 84 LEU A O 1
ATOM 639 N N . SER A 1 85 ? -3.281 6.913 -1.498 1.00 93.69 85 SER A N 1
ATOM 640 C CA . SER A 1 85 ? -1.971 7.002 -2.146 1.00 93.69 85 SER A CA 1
ATOM 641 C C . SER A 1 85 ? -1.353 8.377 -1.923 1.00 93.69 85 SER A C 1
ATOM 643 O O . SER A 1 85 ? -2.015 9.390 -2.160 1.00 93.69 85 SER A O 1
ATOM 645 N N . PHE A 1 86 ? -0.076 8.408 -1.543 1.00 90.75 86 PHE A N 1
ATOM 646 C CA . PHE A 1 86 ? 0.692 9.634 -1.331 1.00 90.75 86 PHE A CA 1
ATOM 647 C C . PHE A 1 86 ? 1.836 9.719 -2.349 1.00 90.75 86 PHE A C 1
ATOM 649 O O . PHE A 1 86 ? 2.707 8.851 -2.345 1.00 90.75 86 PHE A O 1
ATOM 656 N N . PRO A 1 87 ? 1.859 10.730 -3.235 1.00 87.50 87 PRO A N 1
ATOM 657 C CA . PRO A 1 87 ? 2.967 10.915 -4.164 1.00 87.50 87 PRO A CA 1
ATOM 658 C C . PRO A 1 87 ? 4.185 11.518 -3.445 1.00 87.50 87 PRO A C 1
ATOM 660 O O . PRO A 1 87 ? 4.047 12.511 -2.734 1.00 87.50 87 PRO A O 1
ATOM 663 N N . LEU A 1 88 ? 5.377 10.951 -3.662 1.00 79.44 88 LEU A N 1
ATOM 664 C CA . LEU A 1 88 ? 6.632 11.450 -3.077 1.00 79.44 88 LEU A CA 1
ATOM 665 C C . LEU A 1 88 ? 7.321 12.504 -3.966 1.00 79.44 88 LEU A C 1
ATOM 667 O O . LEU A 1 88 ? 7.799 13.515 -3.460 1.00 79.44 88 LEU A O 1
ATOM 671 N N . ASP A 1 89 ? 7.287 12.321 -5.291 1.00 70.88 89 ASP A N 1
ATOM 672 C CA . ASP A 1 89 ? 8.000 13.180 -6.256 1.00 70.88 89 ASP A CA 1
ATOM 673 C C . ASP A 1 89 ? 7.155 14.317 -6.853 1.00 70.88 89 ASP A C 1
ATOM 675 O O . ASP A 1 89 ? 7.645 15.136 -7.638 1.00 70.88 89 ASP A O 1
ATOM 679 N N . ALA A 1 90 ? 5.869 14.403 -6.505 1.00 56.69 90 ALA A N 1
ATOM 680 C CA . ALA A 1 90 ? 5.015 15.483 -6.979 1.00 56.69 90 ALA A CA 1
ATOM 681 C C . ALA A 1 90 ? 5.263 16.753 -6.150 1.00 56.69 90 ALA A C 1
ATOM 683 O O . ALA A 1 90 ? 4.514 17.076 -5.227 1.00 56.69 90 ALA A O 1
ATOM 684 N N . VAL A 1 91 ? 6.289 17.522 -6.523 1.00 50.25 91 VAL A N 1
ATOM 685 C CA . VAL A 1 91 ? 6.417 18.949 -6.175 1.00 50.25 91 VAL A CA 1
ATOM 686 C C . VAL A 1 91 ? 5.333 19.775 -6.876 1.00 50.25 91 VAL A C 1
ATOM 688 O O . VAL A 1 91 ? 5.627 20.638 -7.684 1.00 50.25 91 VAL A O 1
ATOM 691 N N . GLU A 1 92 ? 4.068 19.471 -6.594 1.00 51.78 92 GLU A N 1
ATOM 692 C CA . GLU A 1 92 ? 2.905 20.353 -6.726 1.00 51.78 92 GLU A CA 1
ATOM 693 C C . GLU A 1 92 ? 1.675 19.645 -6.129 1.00 51.78 92 GLU A C 1
ATOM 695 O O . GLU A 1 92 ? 0.632 19.472 -6.756 1.00 51.78 92 GLU A O 1
ATOM 700 N N . ALA A 1 93 ? 1.753 19.277 -4.847 1.00 49.53 93 ALA A N 1
ATOM 701 C CA . ALA A 1 93 ? 0.554 19.368 -4.026 1.00 49.53 93 ALA A CA 1
ATOM 702 C C . ALA A 1 93 ? 0.219 20.863 -3.944 1.00 49.53 93 ALA A C 1
ATOM 704 O O . ALA A 1 93 ? 0.738 21.579 -3.083 1.00 49.53 93 ALA A O 1
ATOM 705 N N . VAL A 1 94 ? -0.562 21.360 -4.910 1.00 43.31 94 VAL A N 1
ATOM 706 C CA . VAL A 1 94 ? -1.196 22.676 -4.836 1.00 43.31 94 VAL A CA 1
ATOM 707 C C . VAL A 1 94 ? -1.767 22.786 -3.431 1.00 43.31 94 VAL A C 1
ATOM 709 O O . VAL A 1 94 ? -2.706 22.080 -3.066 1.00 43.31 94 VAL A O 1
ATOM 712 N N . ARG A 1 95 ? -1.149 23.644 -2.616 1.00 48.09 95 ARG A N 1
ATOM 713 C CA . ARG A 1 95 ? -1.729 24.082 -1.358 1.00 48.09 95 ARG A CA 1
ATOM 714 C C . ARG A 1 95 ? -3.036 24.754 -1.747 1.00 48.09 95 ARG A C 1
ATOM 716 O O . ARG A 1 95 ? -3.024 25.905 -2.177 1.00 48.09 95 ARG A O 1
ATOM 723 N N . SER A 1 96 ? -4.153 24.038 -1.649 1.00 45.16 96 SER A N 1
ATOM 724 C CA . SER A 1 96 ? -5.448 24.700 -1.608 1.00 45.16 96 SER A CA 1
ATOM 725 C C . SER A 1 96 ? -5.353 25.727 -0.478 1.00 45.16 96 SER A C 1
ATOM 727 O O . SER A 1 96 ? -4.935 25.350 0.623 1.00 45.16 96 SER A O 1
ATOM 729 N N . PRO A 1 97 ? -5.660 27.016 -0.712 1.00 44.34 97 PRO A N 1
ATOM 730 C CA . PRO A 1 97 ? -5.730 27.973 0.374 1.00 44.34 97 PRO A CA 1
ATOM 731 C C . PRO A 1 97 ? -6.701 27.411 1.409 1.00 44.34 97 PRO A C 1
ATOM 733 O O . PRO A 1 97 ? -7.862 27.141 1.098 1.00 44.34 97 PRO A O 1
ATOM 736 N N . GLY A 1 98 ? -6.209 27.170 2.624 1.00 43.81 98 GLY A N 1
ATOM 737 C CA . GLY A 1 98 ? -7.077 26.854 3.749 1.00 43.81 98 GLY A CA 1
ATOM 738 C C . GLY A 1 98 ? -8.107 27.978 3.929 1.00 43.81 98 GLY A C 1
ATOM 739 O O . GLY A 1 98 ? -7.838 29.123 3.544 1.00 43.81 98 GLY A O 1
ATOM 740 N N . PRO A 1 99 ? -9.294 27.684 4.478 1.00 43.41 99 PRO A N 1
ATOM 741 C CA . PRO A 1 99 ? -10.373 28.655 4.607 1.00 43.41 99 PRO A CA 1
ATOM 742 C C . PRO A 1 99 ? -9.972 29.770 5.587 1.00 43.41 99 PRO A C 1
ATOM 744 O O . PRO A 1 99 ? -10.128 29.656 6.796 1.00 43.41 99 PRO A O 1
ATOM 747 N N . GLY A 1 100 ? -9.413 30.845 5.034 1.00 48.59 100 GLY A N 1
ATOM 748 C CA . GLY A 1 100 ? -9.024 32.065 5.745 1.00 48.59 100 GLY A CA 1
ATOM 749 C C . GLY A 1 100 ? -8.746 33.265 4.830 1.00 48.59 100 GLY A C 1
ATOM 750 O O . GLY A 1 100 ? -8.426 34.340 5.318 1.00 48.59 100 GLY A O 1
ATOM 751 N N . ALA A 1 101 ? -8.885 33.119 3.507 1.00 48.91 101 ALA A N 1
ATOM 752 C CA . ALA A 1 101 ? -8.534 34.164 2.538 1.00 48.91 101 ALA A CA 1
ATOM 753 C C . ALA A 1 101 ? -9.677 35.140 2.190 1.00 48.91 101 ALA A C 1
ATOM 755 O O . ALA A 1 101 ? -9.557 35.895 1.230 1.00 48.91 101 ALA A O 1
ATOM 756 N N . LEU A 1 102 ? -10.773 35.162 2.954 1.00 53.56 102 LEU A N 1
ATOM 757 C CA . LEU A 1 102 ? -11.836 36.157 2.799 1.00 53.56 102 LEU A CA 1
ATOM 758 C C . LEU A 1 102 ? -12.224 36.728 4.167 1.00 53.56 102 LEU A C 1
ATOM 760 O O . LEU A 1 102 ? -13.201 36.302 4.774 1.00 53.56 102 LEU A O 1
ATOM 764 N N . SER A 1 103 ? -11.483 37.730 4.637 1.00 46.72 103 SER A N 1
ATOM 765 C CA . SER A 1 103 ? -12.071 38.757 5.497 1.00 46.72 103 SER A CA 1
ATOM 766 C C . SER A 1 103 ? -11.907 40.1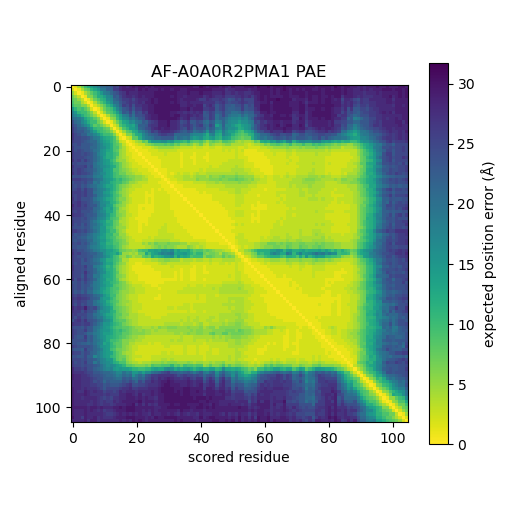10 4.817 1.00 46.72 103 SER A C 1
ATOM 768 O O . SER A 1 103 ? -10.830 40.703 4.823 1.00 46.72 103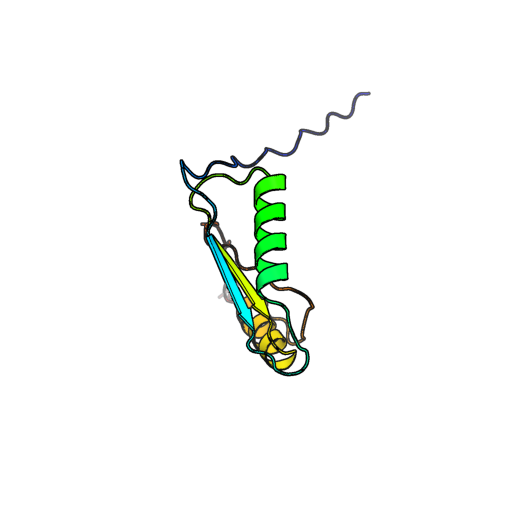 SER A O 1
ATOM 770 N N . CYS A 1 104 ? -12.995 40.571 4.199 1.00 38.81 104 CYS A N 1
ATOM 771 C CA . CYS A 1 104 ? -13.223 41.991 3.992 1.00 38.81 104 CYS A CA 1
ATOM 772 C C . CYS A 1 104 ? -13.192 42.712 5.340 1.00 38.81 104 CYS A C 1
ATOM 774 O O . CYS A 1 104 ? -13.870 42.297 6.282 1.00 38.81 104 CYS A O 1
ATOM 776 N N . SER A 1 105 ? -12.493 43.838 5.358 1.00 45.94 105 SER A N 1
ATOM 777 C CA . SER A 1 105 ? -12.811 45.024 6.151 1.00 45.94 105 SER A CA 1
ATOM 778 C C . SER A 1 105 ? -12.160 46.217 5.477 1.00 45.94 105 SER A C 1
ATOM 780 O O . SER A 1 105 ? -10.949 46.090 5.182 1.00 45.94 105 SER A O 1
#